Protein AF-A0A7W7SV72-F1 (afdb_monomer)

Organism: NCBI:txid1282883

Sequence (124 aa):
MNRPFSGEAARRTADKSARAALTDLMASVGTPGLSAAARRPGLQATLDQHAASIRDSLDGDRRPIGAVRLAGYAEGVREAAADNGWHLPVEPIEWADADWMLLRLLAVCDLAQRSGAVARVGRH

Secondary structure (DSSP, 8-state):
---SHHHHHHHHHHHHHHHHHHHHHIIIIIHHHHHHHHT-HHHHHHHHHHHHHHHHHH-SSS----HHHHHHHHHHHHHHHHHTT-----S---TTS--HHHHHHHHHHHHHHHTTSSPPPP--

Foldseek 3Di:
DDDPPVVVVVVVVLLVVLLVLLQVLCVQQQVLQVVVCVVPVVLVVLLVVLLVVLCVVVPDPPDQCGSNNLSVVLVVLVVVCVVVVHDDDPDPDPSVPDDPSSSNSNSSNVSCPVSVSYDDPDDD

Radius of gyration: 15.68 Å; Cα contacts (8 Å, |Δi|>4): 97; chains: 1; bounding box: 52×29×38 Å

InterPro domains:
  IPR045647 Protein of unknown function DUF6401 [PF19939] (41-117)

pLDDT: mean 88.81, std 12.79, range [37.75, 97.94]

Solvent-accessible surface area (backbone atoms only — not comparable to full-atom values): 7105 Å² total; per-residue (Å²): 139,89,73,71,64,63,60,55,52,50,50,53,51,47,40,52,51,18,28,49,53,45,43,54,46,25,66,73,41,18,54,62,45,52,58,52,26,76,76,30,69,68,52,36,52,53,34,51,52,41,36,50,55,50,49,62,76,64,61,78,80,85,63,81,82,44,36,48,59,50,34,52,49,50,47,54,51,50,51,58,33,44,78,70,73,48,73,84,81,88,63,91,78,60,73,91,72,56,50,71,67,60,44,47,50,33,17,47,32,52,51,30,37,75,65,61,44,28,81,70,80,76,88,126

Structure (mmCIF, N/CA/C/O backbone):
data_AF-A0A7W7SV72-F1
#
_entry.id   AF-A0A7W7SV72-F1
#
loop_
_atom_site.group_PDB
_atom_site.id
_atom_site.type_symbol
_atom_site.label_atom_id
_atom_site.label_alt_id
_atom_site.label_comp_id
_atom_site.label_asym_id
_atom_site.label_entity_id
_atom_site.label_seq_id
_atom_site.pdbx_PDB_ins_code
_atom_site.Cartn_x
_atom_site.Cartn_y
_atom_site.Cartn_z
_ato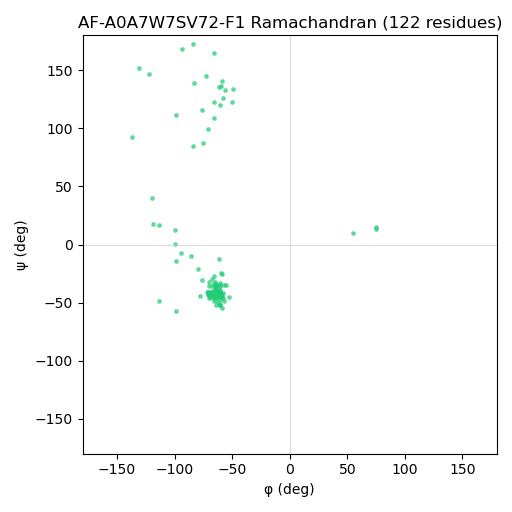m_site.occupancy
_atom_site.B_iso_or_equiv
_atom_site.auth_seq_id
_atom_site.auth_comp_id
_atom_site.auth_asym_id
_atom_site.auth_atom_id
_atom_site.pdbx_PDB_model_num
ATOM 1 N N . MET A 1 1 ? 31.698 14.686 20.606 1.00 42.09 1 MET A N 1
ATOM 2 C CA . MET A 1 1 ? 31.661 14.575 19.129 1.00 42.09 1 MET A CA 1
ATOM 3 C C . MET A 1 1 ? 30.260 14.114 18.742 1.00 42.09 1 MET A C 1
ATOM 5 O O . MET A 1 1 ? 29.894 12.981 19.025 1.00 42.09 1 MET A O 1
ATOM 9 N N . ASN A 1 2 ? 29.434 15.020 18.222 1.00 50.12 2 ASN A N 1
ATOM 10 C CA . ASN A 1 2 ? 27.973 14.889 18.213 1.00 50.12 2 ASN A CA 1
ATOM 11 C C . ASN A 1 2 ? 27.495 14.368 16.843 1.00 50.12 2 ASN A C 1
ATOM 13 O O . ASN A 1 2 ? 27.572 15.109 15.868 1.00 50.12 2 ASN A O 1
ATOM 17 N N . ARG A 1 3 ? 26.975 13.130 16.745 1.00 58.88 3 ARG A N 1
ATOM 18 C CA . ARG A 1 3 ? 26.278 12.628 15.531 1.00 58.88 3 ARG A CA 1
ATOM 19 C C . ARG A 1 3 ? 24.795 12.201 15.708 1.00 58.88 3 ARG A C 1
ATOM 21 O O . ARG A 1 3 ? 24.391 11.237 15.068 1.00 58.88 3 ARG A O 1
ATOM 28 N N . PRO A 1 4 ? 23.930 12.894 16.478 1.00 57.81 4 PRO A N 1
ATOM 29 C CA . PRO A 1 4 ? 22.494 12.577 16.482 1.00 57.81 4 PRO A CA 1
ATOM 30 C C . PRO A 1 4 ? 21.718 13.152 15.273 1.00 57.81 4 PRO A C 1
ATOM 32 O O . PRO A 1 4 ? 20.662 12.633 14.922 1.00 57.81 4 PRO A O 1
ATOM 35 N N . PHE A 1 5 ? 22.229 14.185 14.587 1.00 58.97 5 PHE A N 1
ATOM 36 C CA . PHE A 1 5 ? 21.467 14.909 13.552 1.00 58.97 5 PHE A CA 1
ATOM 37 C C . PHE A 1 5 ? 21.330 14.176 12.206 1.00 58.97 5 PHE A C 1
ATOM 39 O O . PHE A 1 5 ? 20.315 14.335 11.527 1.00 58.97 5 PHE A O 1
ATOM 46 N N . SER A 1 6 ? 22.310 13.352 11.814 1.00 69.12 6 SER A N 1
ATOM 47 C CA . SER A 1 6 ? 22.284 12.657 10.515 1.00 69.12 6 SER A CA 1
ATOM 48 C C . SER A 1 6 ? 21.210 11.567 10.448 1.00 69.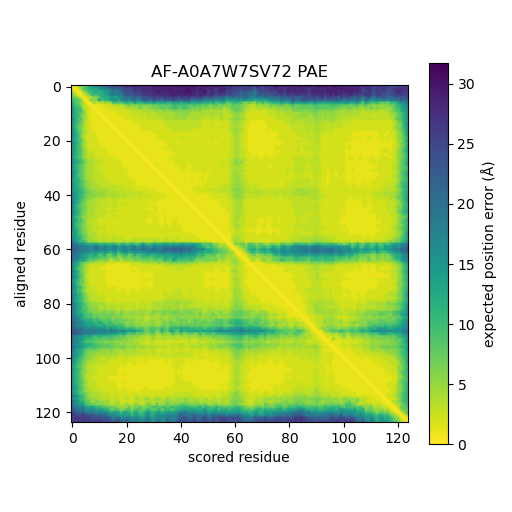12 6 SER A C 1
ATOM 50 O O . SER A 1 6 ? 20.579 11.400 9.408 1.00 69.12 6 SER A O 1
ATOM 52 N N . GLY A 1 7 ? 20.960 10.859 11.556 1.00 82.25 7 GLY A N 1
ATOM 53 C CA . GLY A 1 7 ? 19.941 9.806 11.608 1.00 82.25 7 GLY A CA 1
ATOM 54 C C . GLY A 1 7 ? 18.519 10.362 11.537 1.00 82.25 7 GLY A C 1
ATOM 55 O O . GLY A 1 7 ? 17.680 9.830 10.816 1.00 82.25 7 GLY A O 1
ATOM 56 N N . GLU A 1 8 ? 18.258 11.469 12.230 1.00 85.81 8 GLU A N 1
ATOM 57 C CA . GLU A 1 8 ? 16.938 12.103 12.228 1.00 85.81 8 GLU A CA 1
ATOM 58 C C . GLU A 1 8 ? 16.618 12.767 10.884 1.00 85.81 8 GLU A C 1
ATOM 60 O O . GLU A 1 8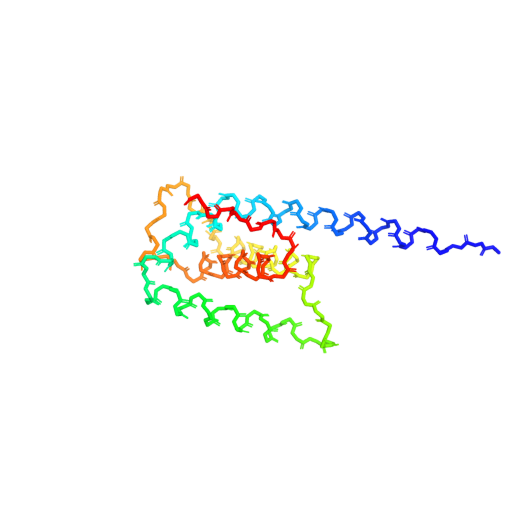 ? 15.512 12.637 10.364 1.00 85.81 8 GLU A O 1
ATOM 65 N N . ALA A 1 9 ? 17.600 13.432 10.266 1.00 87.88 9 ALA A N 1
ATOM 66 C CA . ALA A 1 9 ? 17.431 13.981 8.924 1.00 87.88 9 ALA A CA 1
ATOM 67 C C . ALA A 1 9 ? 17.129 12.888 7.888 1.00 87.88 9 ALA A C 1
ATOM 69 O O . ALA A 1 9 ? 16.200 13.047 7.099 1.00 87.88 9 ALA A O 1
ATOM 70 N N . ALA A 1 10 ? 17.847 11.761 7.931 1.00 89.62 10 ALA A N 1
ATOM 71 C CA . ALA A 1 10 ? 17.598 10.629 7.041 1.00 89.62 10 ALA A CA 1
ATOM 72 C C . ALA A 1 10 ? 16.195 10.031 7.237 1.00 89.62 10 ALA A C 1
ATOM 74 O O . ALA A 1 10 ? 15.494 9.786 6.257 1.00 89.62 10 ALA A O 1
ATOM 75 N N . ARG A 1 11 ? 15.745 9.863 8.490 1.00 90.56 11 ARG A N 1
ATOM 76 C CA . ARG A 1 11 ? 14.390 9.377 8.807 1.00 90.56 11 ARG A CA 1
ATOM 77 C C . ARG A 1 11 ? 13.300 10.301 8.273 1.00 90.56 11 ARG A C 1
ATOM 79 O O . ARG A 1 11 ? 12.346 9.817 7.672 1.00 90.56 11 ARG A O 1
ATOM 86 N N . ARG A 1 12 ? 13.450 11.619 8.441 1.00 91.94 12 ARG A N 1
ATOM 87 C CA . ARG A 1 12 ? 12.497 12.604 7.901 1.00 91.94 12 ARG A CA 1
ATOM 88 C C . ARG A 1 12 ? 12.449 12.589 6.377 1.00 91.94 12 ARG A C 1
ATOM 90 O O . ARG A 1 12 ? 11.367 12.681 5.807 1.00 91.94 12 ARG A O 1
ATOM 97 N N . THR A 1 13 ? 13.600 12.466 5.717 1.00 95.25 13 THR A N 1
ATOM 98 C CA . THR A 1 13 ? 13.650 12.334 4.255 1.00 95.25 13 THR A CA 1
ATOM 99 C C . THR A 1 13 ? 12.956 11.052 3.799 1.00 95.25 13 THR A C 1
ATOM 101 O O . THR A 1 13 ? 12.135 11.112 2.891 1.00 95.25 13 THR A O 1
ATOM 104 N N . ALA A 1 14 ? 13.214 9.921 4.462 1.00 94.44 14 ALA A N 1
ATOM 105 C CA . ALA A 1 14 ? 12.557 8.653 4.155 1.00 94.44 14 ALA A CA 1
ATOM 106 C C . ALA A 1 14 ? 11.032 8.726 4.343 1.00 94.44 14 ALA A C 1
ATOM 108 O O . ALA A 1 14 ? 10.298 8.275 3.468 1.00 94.44 14 ALA A O 1
ATOM 109 N N . ASP A 1 15 ? 10.545 9.339 5.429 1.00 95.44 15 ASP A N 1
ATOM 110 C CA . ASP A 1 15 ? 9.104 9.542 5.640 1.00 95.44 15 ASP A CA 1
ATOM 111 C C . ASP A 1 15 ? 8.487 10.413 4.539 1.00 95.44 15 ASP A C 1
ATOM 113 O O . ASP A 1 15 ? 7.455 10.054 3.972 1.00 95.44 15 ASP A O 1
ATOM 117 N N . LYS A 1 16 ? 9.150 11.516 4.165 1.00 95.94 16 LYS A N 1
ATOM 118 C CA . LYS A 1 16 ? 8.685 12.394 3.083 1.00 95.94 16 LYS A CA 1
ATOM 119 C C . LYS A 1 16 ? 8.599 11.652 1.747 1.00 95.94 16 LYS A C 1
ATOM 121 O O . LYS A 1 16 ? 7.577 11.755 1.072 1.00 95.94 16 LYS A O 1
ATOM 126 N N . SER A 1 17 ? 9.636 10.900 1.378 1.00 96.88 17 SER A N 1
ATOM 127 C CA . SER A 1 17 ? 9.644 10.109 0.143 1.00 96.88 17 SER A CA 1
ATOM 128 C C . SER A 1 17 ? 8.578 9.015 0.162 1.00 96.88 17 SER A C 1
ATOM 130 O O . SER A 1 17 ? 7.876 8.830 -0.827 1.00 96.88 17 SER A O 1
ATOM 132 N N . ALA A 1 18 ? 8.391 8.341 1.298 1.00 97.44 18 ALA A N 1
ATOM 133 C CA . ALA A 1 18 ? 7.353 7.329 1.454 1.00 97.44 18 ALA A CA 1
ATOM 134 C C . ALA A 1 18 ? 5.944 7.917 1.290 1.00 97.44 18 ALA A C 1
ATOM 136 O O . ALA A 1 18 ? 5.109 7.345 0.594 1.00 97.44 18 ALA A O 1
ATOM 137 N N . ARG A 1 19 ? 5.674 9.086 1.884 1.00 97.19 19 ARG A N 1
ATOM 138 C CA . ARG A 1 19 ? 4.394 9.791 1.714 1.00 97.19 19 ARG A CA 1
ATOM 139 C C . ARG A 1 19 ? 4.160 10.234 0.272 1.00 97.19 19 ARG A C 1
ATOM 141 O O . ARG A 1 19 ? 3.028 10.140 -0.195 1.00 97.19 19 ARG A O 1
ATOM 148 N N . ALA A 1 20 ? 5.201 10.693 -0.423 1.00 97.12 20 ALA A N 1
ATOM 149 C CA . ALA A 1 20 ? 5.113 11.037 -1.840 1.00 97.12 20 ALA A CA 1
ATOM 150 C C . ALA A 1 20 ? 4.736 9.803 -2.677 1.00 97.12 20 ALA A C 1
ATOM 152 O O . ALA A 1 20 ? 3.718 9.829 -3.359 1.00 97.12 20 ALA A O 1
ATOM 153 N N . ALA A 1 21 ? 5.447 8.684 -2.504 1.00 97.50 21 ALA A N 1
ATOM 154 C CA . ALA A 1 21 ? 5.146 7.435 -3.206 1.00 97.50 21 ALA A CA 1
ATOM 155 C C . ALA A 1 21 ? 3.717 6.924 -2.938 1.00 97.50 21 ALA A C 1
ATOM 157 O O . ALA A 1 21 ? 3.005 6.524 -3.857 1.00 97.50 21 ALA A O 1
ATOM 158 N N . LEU A 1 22 ? 3.253 6.981 -1.684 1.00 97.81 22 LEU A N 1
ATOM 159 C CA . LEU A 1 22 ? 1.877 6.610 -1.338 1.00 97.81 22 LEU A CA 1
ATOM 160 C C . LEU A 1 22 ? 0.838 7.579 -1.919 1.00 97.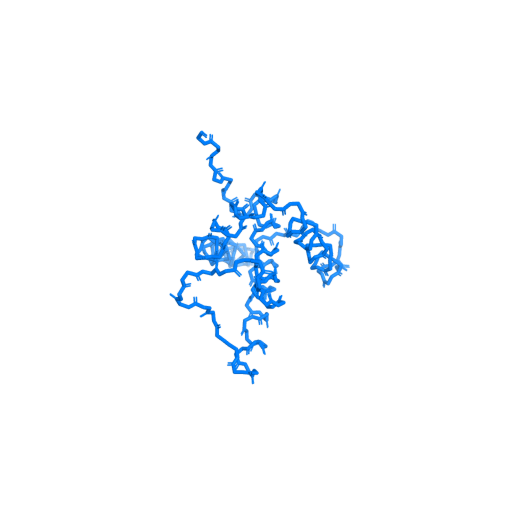81 22 LEU A C 1
ATOM 162 O O . LEU A 1 22 ? -0.283 7.161 -2.198 1.00 97.81 22 LEU A O 1
ATOM 166 N N . THR A 1 23 ? 1.189 8.854 -2.099 1.00 97.31 23 THR A N 1
ATOM 167 C CA . THR A 1 23 ? 0.320 9.848 -2.747 1.00 97.31 23 THR A CA 1
ATOM 168 C C . THR A 1 23 ? 0.172 9.545 -4.237 1.00 97.31 23 THR A C 1
ATOM 170 O O . THR A 1 23 ? -0.950 9.541 -4.737 1.00 97.31 23 THR A O 1
ATOM 173 N N . ASP A 1 24 ? 1.259 9.196 -4.925 1.00 95.88 24 ASP A N 1
ATOM 174 C CA . ASP A 1 24 ? 1.218 8.814 -6.342 1.00 95.88 24 ASP A CA 1
ATOM 175 C C . ASP A 1 24 ? 0.424 7.512 -6.546 1.00 95.88 24 ASP A C 1
ATOM 177 O O . ASP A 1 24 ? -0.414 7.402 -7.450 1.00 95.88 24 ASP A O 1
ATOM 181 N N . LEU A 1 25 ? 0.602 6.539 -5.644 1.00 95.88 25 LEU A N 1
ATOM 182 C CA . LEU A 1 25 ? -0.197 5.311 -5.633 1.00 95.88 25 LEU A CA 1
ATOM 183 C C . LEU A 1 25 ? -1.678 5.601 -5.334 1.00 95.88 25 LEU A C 1
ATOM 185 O O . LEU A 1 25 ? -2.571 5.023 -5.951 1.00 95.88 25 LEU A O 1
ATOM 189 N N . MET A 1 26 ? -1.967 6.531 -4.419 1.00 96.88 26 MET A N 1
ATOM 190 C CA . MET A 1 26 ? -3.334 6.978 -4.139 1.00 96.88 26 MET A CA 1
ATOM 191 C C . MET A 1 26 ? -3.970 7.661 -5.354 1.00 96.88 26 MET A C 1
ATOM 193 O O . MET A 1 26 ? -5.161 7.484 -5.586 1.00 96.88 26 MET A O 1
ATOM 197 N N . ALA A 1 27 ? -3.220 8.430 -6.140 1.00 94.06 27 ALA A N 1
ATOM 198 C CA . ALA A 1 27 ? -3.757 9.081 -7.332 1.00 94.06 27 ALA A CA 1
ATOM 199 C C . ALA A 1 27 ? -4.096 8.064 -8.435 1.00 94.06 27 ALA A C 1
ATOM 201 O O . ALA A 1 27 ? -5.177 8.127 -9.017 1.00 94.06 27 ALA A O 1
ATOM 202 N N . SER A 1 28 ? -3.198 7.109 -8.680 1.00 92.69 28 SER A N 1
ATOM 203 C CA . SER A 1 28 ? -3.334 6.114 -9.754 1.00 92.69 28 SER A CA 1
ATOM 204 C C . SER A 1 28 ? -4.300 4.971 -9.420 1.00 92.69 28 SER A C 1
ATOM 206 O O . SER A 1 28 ? -5.130 4.603 -10.246 1.00 92.69 28 SER A O 1
ATOM 208 N N . VAL 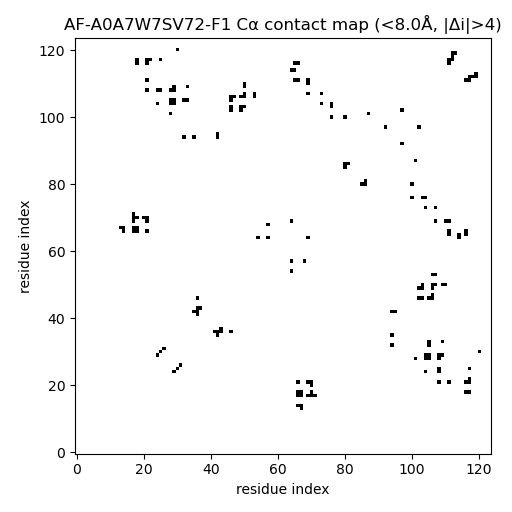A 1 29 ? -4.222 4.420 -8.207 1.00 94.62 29 VAL A N 1
ATOM 209 C CA . VAL A 1 29 ? -4.954 3.209 -7.792 1.00 94.62 29 VAL A CA 1
ATOM 210 C C . VAL A 1 29 ? -5.987 3.532 -6.717 1.00 94.62 29 VAL A C 1
ATOM 212 O O . VAL A 1 29 ? -7.148 3.132 -6.816 1.00 94.62 29 VAL A O 1
ATOM 215 N N . GLY A 1 30 ? -5.576 4.268 -5.682 1.00 95.50 30 GLY A N 1
ATOM 216 C CA . GLY A 1 30 ? -6.383 4.459 -4.477 1.00 95.50 30 GLY A CA 1
ATOM 217 C C . GLY A 1 30 ? -7.695 5.205 -4.723 1.00 95.50 30 GLY A C 1
ATOM 218 O O . GLY A 1 30 ? -8.762 4.717 -4.375 1.00 95.50 30 GLY A O 1
ATOM 219 N N . THR A 1 31 ? -7.645 6.369 -5.359 1.00 95.12 31 THR A N 1
ATOM 220 C CA . THR A 1 31 ? -8.812 7.222 -5.622 1.00 95.12 31 THR A CA 1
ATOM 221 C C . THR A 1 31 ? -9.889 6.505 -6.449 1.00 95.12 31 THR A C 1
ATOM 223 O O . THR A 1 31 ? -11.029 6.419 -5.974 1.00 95.12 31 THR A O 1
ATOM 226 N N . PRO A 1 32 ? -9.582 5.944 -7.639 1.00 93.94 32 PRO A N 1
ATOM 227 C CA . PRO A 1 32 ? -10.580 5.205 -8.412 1.00 93.94 32 PRO A CA 1
ATOM 228 C C . PRO A 1 32 ? -11.063 3.934 -7.694 1.00 93.94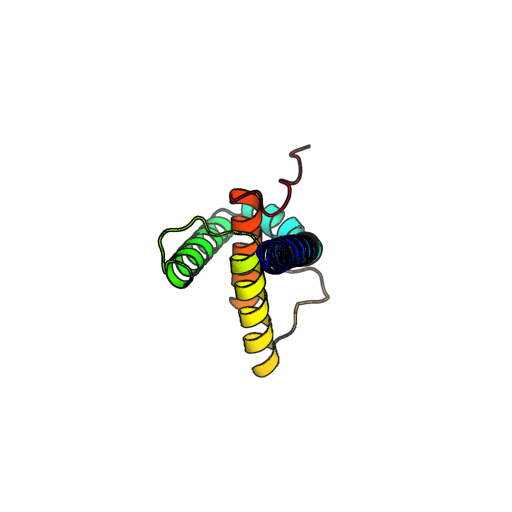 32 PRO A C 1
ATOM 230 O O . PRO A 1 32 ? -12.267 3.663 -7.684 1.00 93.94 32 PRO A O 1
ATOM 233 N N . GLY A 1 33 ? -10.164 3.190 -7.042 1.00 95.44 33 GLY A N 1
ATOM 234 C CA . GLY A 1 33 ? -10.501 1.922 -6.392 1.00 95.44 33 GLY A CA 1
ATOM 235 C C . GLY A 1 33 ? -11.342 2.070 -5.131 1.00 95.44 33 GLY A C 1
ATOM 236 O O . GLY A 1 33 ? -12.333 1.362 -4.971 1.00 95.44 33 GLY A O 1
ATOM 237 N N . LEU A 1 34 ? -11.025 3.035 -4.265 1.00 96.19 34 LEU A N 1
ATOM 238 C CA . LEU A 1 34 ? -11.806 3.303 -3.053 1.00 96.19 34 LEU A CA 1
ATOM 239 C C . LEU A 1 34 ? -13.195 3.849 -3.404 1.00 96.19 34 LEU A C 1
ATOM 241 O O . LEU A 1 34 ? -14.181 3.488 -2.764 1.00 96.19 34 LEU A O 1
ATOM 245 N N . SER A 1 35 ? -13.294 4.661 -4.462 1.00 95.38 35 SER A N 1
ATOM 246 C CA . SER A 1 35 ? -14.581 5.096 -5.014 1.00 95.38 35 SER A CA 1
ATOM 247 C C . SER A 1 35 ? -15.417 3.902 -5.495 1.00 95.38 35 SER A C 1
ATOM 249 O O . SER A 1 35 ? -16.610 3.820 -5.198 1.00 95.38 35 SER A O 1
ATOM 251 N N . ALA A 1 36 ? -14.808 2.947 -6.206 1.00 95.38 36 ALA A N 1
ATOM 252 C CA . ALA A 1 36 ? -15.488 1.730 -6.647 1.00 95.38 36 ALA A CA 1
ATOM 253 C C . ALA A 1 36 ? -15.910 0.826 -5.474 1.00 95.38 36 ALA A C 1
ATOM 255 O O . ALA A 1 36 ? -17.048 0.352 -5.458 1.00 95.38 36 ALA A O 1
ATOM 256 N N . ALA A 1 37 ? -15.037 0.632 -4.480 1.00 95.94 37 ALA A N 1
ATOM 257 C CA . ALA A 1 37 ? -15.307 -0.169 -3.285 1.00 95.94 37 ALA A CA 1
ATOM 258 C C . ALA A 1 37 ? -16.470 0.401 -2.461 1.00 95.94 37 ALA A C 1
ATOM 260 O O . ALA A 1 37 ? -17.360 -0.344 -2.054 1.00 95.94 37 ALA A O 1
ATOM 261 N N . ALA A 1 38 ? -16.552 1.730 -2.327 1.00 94.94 38 ALA A N 1
ATOM 262 C CA . ALA A 1 38 ? -17.660 2.399 -1.645 1.00 94.94 38 ALA A CA 1
ATOM 263 C C . ALA A 1 38 ? -19.040 2.103 -2.268 1.00 94.94 38 ALA A C 1
ATOM 265 O O . ALA A 1 38 ? -20.052 2.168 -1.575 1.00 94.94 38 ALA A O 1
ATOM 266 N N . ARG A 1 39 ? -19.099 1.758 -3.564 1.00 96.12 39 ARG A N 1
ATOM 267 C CA . ARG A 1 39 ? -20.342 1.388 -4.268 1.00 96.12 39 ARG A CA 1
ATOM 268 C C . ARG A 1 39 ? -20.606 -0.120 -4.300 1.00 96.12 39 ARG A C 1
ATOM 270 O O . ARG A 1 39 ? -21.655 -0.536 -4.786 1.00 96.12 39 ARG A O 1
ATOM 277 N N . ARG A 1 40 ? -19.660 -0.950 -3.852 1.00 95.94 40 ARG A N 1
ATOM 278 C CA . ARG A 1 40 ? -19.680 -2.410 -4.026 1.00 95.94 40 ARG A CA 1
ATOM 279 C C . ARG A 1 40 ? -19.264 -3.098 -2.719 1.00 95.94 40 ARG A C 1
ATOM 281 O O . ARG A 1 40 ? -18.076 -3.351 -2.526 1.00 95.94 40 ARG A O 1
ATOM 288 N N . PRO A 1 41 ? -20.218 -3.469 -1.843 1.00 95.25 41 PRO A N 1
ATOM 289 C CA . PRO A 1 41 ? -19.908 -4.074 -0.544 1.00 95.25 41 PRO A CA 1
ATOM 290 C C . PRO A 1 41 ? -19.025 -5.327 -0.625 1.00 95.25 41 PRO A C 1
ATOM 292 O O . PRO A 1 41 ? -18.168 -5.520 0.231 1.00 95.25 41 PRO A O 1
ATOM 295 N N . GLY A 1 42 ? -19.183 -6.148 -1.671 1.00 95.75 42 GLY A N 1
ATOM 296 C CA . GLY A 1 42 ? -18.320 -7.314 -1.898 1.00 95.75 42 GLY A CA 1
ATOM 297 C C . GLY A 1 42 ? -16.854 -6.935 -2.132 1.00 95.75 42 GLY A C 1
ATOM 298 O O . GLY A 1 42 ? -15.967 -7.511 -1.513 1.00 95.75 42 GLY A O 1
ATOM 299 N N . LEU A 1 43 ? -16.600 -5.905 -2.946 1.00 95.88 43 LEU A N 1
ATOM 300 C CA . LEU A 1 43 ? -15.251 -5.384 -3.180 1.00 95.88 43 LEU A CA 1
ATOM 301 C C . LEU A 1 43 ? -14.662 -4.767 -1.905 1.00 95.88 43 LEU A C 1
ATOM 303 O O . LEU A 1 43 ? -13.493 -4.991 -1.601 1.00 95.88 43 LEU A O 1
ATOM 307 N N . GLN A 1 44 ? -15.472 -4.035 -1.135 1.00 96.06 44 GLN A N 1
ATOM 308 C CA . GLN A 1 44 ? -15.055 -3.489 0.158 1.00 96.06 44 GLN A CA 1
ATOM 309 C C . GLN A 1 44 ? -14.660 -4.600 1.143 1.00 96.06 44 GLN A C 1
ATOM 311 O O . GLN A 1 44 ? -13.630 -4.491 1.802 1.00 96.06 44 GLN A O 1
ATOM 316 N N . ALA A 1 45 ? -15.429 -5.689 1.212 1.00 96.69 45 ALA A N 1
ATOM 317 C CA . ALA A 1 45 ? -15.108 -6.823 2.075 1.00 96.69 45 ALA A CA 1
ATOM 318 C C . ALA A 1 45 ? -13.783 -7.493 1.675 1.00 96.69 45 ALA A C 1
ATOM 320 O O . ALA A 1 45 ? -12.947 -7.764 2.538 1.00 96.69 45 ALA A O 1
ATOM 321 N N . THR A 1 46 ? -13.555 -7.707 0.375 1.00 97.06 46 THR A N 1
ATOM 322 C CA . THR A 1 46 ? -12.272 -8.212 -0.134 1.00 97.06 46 THR A CA 1
ATOM 323 C C . THR A 1 46 ? -11.131 -7.260 0.226 1.00 97.06 46 THR A C 1
ATOM 325 O O . THR A 1 46 ? -10.100 -7.689 0.743 1.00 97.06 46 THR A O 1
ATOM 328 N N . LEU A 1 47 ? -11.327 -5.954 0.046 1.00 96.88 47 LEU A N 1
ATOM 329 C CA . LEU A 1 47 ? -10.343 -4.938 0.410 1.00 96.88 47 LEU A CA 1
ATOM 330 C C . LEU A 1 47 ? -9.984 -4.982 1.904 1.00 96.88 47 LEU A C 1
ATOM 332 O O . LEU A 1 47 ? -8.803 -4.946 2.254 1.00 96.88 47 LEU A O 1
ATOM 336 N N . ASP A 1 48 ? -10.977 -5.112 2.784 1.00 96.56 48 ASP A N 1
ATOM 337 C CA . ASP A 1 48 ? -10.758 -5.219 4.228 1.00 96.56 48 ASP A CA 1
ATOM 338 C C . ASP A 1 48 ? -9.988 -6.503 4.605 1.00 96.56 48 ASP A C 1
ATOM 340 O O . ASP A 1 48 ? -9.130 -6.457 5.493 1.00 96.56 48 ASP A O 1
ATOM 344 N N . GLN A 1 49 ? -10.201 -7.621 3.896 1.00 97.31 49 GLN A N 1
ATOM 345 C CA . GLN A 1 49 ? -9.410 -8.851 4.071 1.00 97.31 49 GLN A CA 1
ATOM 346 C C . GLN A 1 49 ? -7.945 -8.658 3.663 1.00 97.31 49 GLN A C 1
ATOM 348 O O . GLN A 1 49 ? -7.036 -9.036 4.407 1.00 97.31 49 GLN A O 1
ATOM 353 N N . HIS A 1 50 ? -7.691 -8.026 2.513 1.00 97.69 50 HIS A N 1
ATOM 354 C CA . HIS A 1 50 ? -6.328 -7.681 2.108 1.00 97.69 50 HIS A CA 1
ATOM 355 C C . HIS A 1 50 ? -5.674 -6.746 3.128 1.00 97.69 50 HIS A C 1
ATOM 357 O O . HIS A 1 50 ? -4.532 -6.978 3.523 1.00 97.69 50 HIS A O 1
ATOM 363 N N . ALA A 1 51 ? -6.399 -5.735 3.611 1.00 96.19 51 ALA A N 1
ATOM 364 C CA . ALA A 1 51 ? -5.897 -4.818 4.623 1.00 96.19 51 ALA A CA 1
ATOM 365 C C . ALA A 1 51 ? -5.542 -5.545 5.931 1.00 96.19 51 ALA A C 1
ATOM 367 O O . ALA A 1 51 ? -4.512 -5.240 6.527 1.00 96.19 51 ALA A O 1
ATOM 368 N N . ALA A 1 52 ? -6.348 -6.515 6.375 1.00 95.12 52 ALA A N 1
ATOM 369 C CA . ALA A 1 52 ? -6.023 -7.361 7.525 1.00 95.12 52 ALA A CA 1
ATOM 370 C C . ALA A 1 52 ? -4.731 -8.160 7.287 1.00 95.12 52 ALA A C 1
ATOM 372 O O . ALA A 1 52 ? -3.779 -8.019 8.046 1.00 95.12 52 ALA A O 1
ATOM 373 N N . SER A 1 53 ? -4.637 -8.870 6.162 1.00 95.50 53 SER A N 1
ATOM 374 C CA . SER A 1 53 ? -3.450 -9.657 5.810 1.00 95.50 53 SER A CA 1
ATOM 375 C C . SER A 1 53 ? -2.168 -8.814 5.685 1.00 95.50 53 SER A C 1
ATOM 377 O O . SER A 1 53 ? -1.082 -9.283 6.031 1.00 95.50 53 SER A O 1
ATOM 379 N N . ILE A 1 54 ? -2.255 -7.570 5.199 1.00 95.81 54 ILE A N 1
ATOM 380 C CA . ILE A 1 54 ? -1.108 -6.647 5.157 1.00 95.81 54 ILE A CA 1
ATOM 381 C C . ILE A 1 54 ? -0.699 -6.236 6.571 1.00 95.81 54 ILE A C 1
ATOM 383 O O . ILE A 1 54 ? 0.495 -6.217 6.865 1.00 95.81 54 ILE A O 1
ATOM 387 N N . ARG A 1 55 ? -1.662 -5.919 7.449 1.00 92.75 55 ARG A N 1
ATOM 388 C CA . ARG A 1 55 ? -1.361 -5.604 8.853 1.00 92.75 55 ARG A CA 1
ATOM 389 C C . ARG A 1 55 ? -0.646 -6.771 9.520 1.00 92.75 55 ARG A C 1
ATOM 391 O O . ARG A 1 55 ? 0.396 -6.527 10.109 1.00 92.75 55 ARG A O 1
ATOM 398 N N . ASP A 1 56 ? -1.129 -7.997 9.333 1.00 92.31 56 ASP A N 1
ATOM 399 C CA . ASP A 1 56 ? -0.508 -9.205 9.888 1.00 92.31 56 ASP A CA 1
ATOM 400 C C . ASP A 1 56 ? 0.920 -9.399 9.358 1.00 92.31 56 ASP A C 1
ATOM 402 O O . ASP A 1 56 ? 1.842 -9.671 10.120 1.00 92.31 56 ASP A O 1
ATOM 406 N N . SER A 1 57 ? 1.138 -9.168 8.057 1.00 92.31 57 SER A N 1
ATOM 407 C CA . SER A 1 57 ? 2.473 -9.252 7.436 1.00 92.31 57 SER A CA 1
ATOM 408 C C . SER A 1 57 ? 3.442 -8.182 7.956 1.00 92.31 57 SER A C 1
ATOM 410 O O . SER A 1 57 ? 4.658 -8.356 7.912 1.00 92.31 57 SER A O 1
ATOM 412 N N . LEU A 1 58 ? 2.910 -7.047 8.410 1.00 90.69 58 LEU A N 1
ATOM 413 C CA . LEU A 1 58 ? 3.668 -5.923 8.950 1.00 90.69 58 LEU A CA 1
ATOM 414 C C . LEU A 1 58 ? 3.673 -5.904 10.486 1.00 90.69 58 LEU A C 1
ATOM 416 O O . LEU A 1 58 ? 4.290 -5.010 11.071 1.00 90.69 58 LEU A O 1
ATOM 420 N N . ASP A 1 59 ? 3.037 -6.840 11.182 1.00 82.50 59 ASP A N 1
ATOM 421 C CA . ASP A 1 59 ? 3.032 -6.836 12.643 1.00 82.50 59 ASP A CA 1
ATOM 422 C C . ASP A 1 59 ? 4.301 -7.514 13.180 1.00 82.50 59 ASP A C 1
ATOM 424 O O . ASP A 1 59 ? 4.352 -8.712 13.425 1.00 82.50 59 ASP A O 1
ATOM 428 N N . GLY A 1 60 ? 5.376 -6.725 13.284 1.00 67.44 60 GLY A N 1
ATOM 429 C CA . GLY A 1 60 ? 6.650 -7.145 13.882 1.00 67.44 60 GLY A CA 1
ATOM 430 C C . GLY A 1 60 ? 6.784 -6.678 15.333 1.00 67.44 60 GLY A C 1
ATOM 431 O O . GLY A 1 60 ? 6.914 -7.486 16.244 1.00 67.44 60 GLY A O 1
ATOM 432 N N . ASP A 1 61 ? 6.686 -5.360 15.555 1.00 64.94 61 ASP A N 1
ATOM 433 C CA . ASP A 1 61 ? 7.003 -4.723 16.847 1.00 64.94 61 ASP A CA 1
ATOM 434 C C . ASP A 1 61 ? 5.809 -3.998 17.505 1.00 64.94 61 ASP A C 1
ATOM 436 O O . ASP A 1 61 ? 6.014 -3.112 18.339 1.00 64.94 61 ASP A O 1
ATOM 440 N N . ARG A 1 62 ? 4.555 -4.273 17.101 1.00 67.31 62 ARG A N 1
ATOM 441 C CA . ARG A 1 62 ? 3.331 -3.568 17.568 1.00 67.31 62 ARG A CA 1
ATOM 442 C C . ARG A 1 62 ? 3.334 -2.040 17.392 1.00 67.31 62 ARG A C 1
ATOM 444 O O . ARG A 1 62 ? 2.471 -1.337 17.921 1.00 67.31 62 ARG A O 1
ATOM 451 N N . ARG A 1 63 ? 4.308 -1.488 16.665 1.00 72.38 63 ARG A N 1
ATOM 452 C CA . ARG A 1 63 ? 4.354 -0.060 16.333 1.00 72.38 63 ARG A CA 1
ATOM 453 C C . ARG A 1 63 ? 3.283 0.262 15.291 1.00 72.38 63 ARG A C 1
ATOM 455 O O . ARG A 1 63 ? 3.097 -0.541 14.374 1.00 72.38 63 ARG A O 1
ATOM 462 N N . PRO A 1 64 ? 2.660 1.456 15.356 1.00 78.38 64 PRO A N 1
ATOM 463 C CA . PRO A 1 64 ? 1.764 1.917 14.306 1.00 78.38 64 PRO A CA 1
ATOM 464 C C . PRO A 1 64 ? 2.413 1.767 12.928 1.00 78.38 64 PRO A C 1
ATOM 466 O O . PRO A 1 64 ? 3.582 2.120 12.735 1.00 78.38 64 PRO A O 1
ATOM 469 N N . ILE A 1 65 ? 1.662 1.226 11.971 1.00 86.44 65 ILE A N 1
ATOM 470 C CA . ILE A 1 65 ? 2.144 1.056 10.603 1.00 86.44 65 ILE A CA 1
ATOM 471 C C . ILE A 1 65 ? 2.220 2.447 9.957 1.00 86.44 65 ILE A C 1
ATOM 473 O O . ILE A 1 65 ? 1.210 3.017 9.556 1.00 86.44 65 ILE A O 1
ATOM 477 N N . GLY A 1 66 ? 3.427 3.016 9.926 1.00 90.75 66 GLY A N 1
ATOM 478 C CA . GLY A 1 66 ? 3.701 4.331 9.344 1.00 90.75 66 GLY A CA 1
ATOM 479 C C . GLY A 1 66 ? 3.937 4.300 7.830 1.00 90.75 66 GLY A C 1
ATOM 480 O O . GLY A 1 66 ? 4.083 3.233 7.229 1.00 90.75 66 GLY A O 1
ATOM 481 N N . ALA A 1 67 ? 4.046 5.492 7.232 1.00 95.19 67 ALA A N 1
ATOM 482 C CA . ALA A 1 67 ? 4.198 5.688 5.787 1.00 95.19 67 ALA A CA 1
ATOM 483 C C . ALA A 1 67 ? 5.361 4.880 5.191 1.00 95.19 67 ALA A C 1
ATOM 485 O O . ALA A 1 67 ? 5.180 4.199 4.189 1.00 95.19 67 ALA A O 1
ATOM 486 N N . VAL A 1 68 ? 6.529 4.884 5.845 1.00 95.31 68 VAL A N 1
ATOM 487 C CA . VAL A 1 68 ? 7.720 4.145 5.382 1.00 95.31 68 VAL A CA 1
ATOM 488 C C . VAL A 1 68 ? 7.450 2.646 5.231 1.00 95.31 68 VAL A C 1
ATOM 490 O O . VAL A 1 68 ? 7.865 2.044 4.247 1.00 95.31 68 VAL A O 1
ATOM 493 N N . ARG A 1 69 ? 6.721 2.039 6.176 1.00 94.69 69 ARG A N 1
ATOM 494 C CA . ARG A 1 69 ? 6.433 0.596 6.146 1.00 94.69 69 ARG A CA 1
ATOM 495 C C . ARG A 1 69 ? 5.433 0.247 5.049 1.00 94.69 69 ARG A C 1
ATOM 497 O O . ARG A 1 69 ? 5.619 -0.748 4.364 1.00 94.69 69 ARG A O 1
ATOM 504 N N . LEU A 1 70 ? 4.405 1.07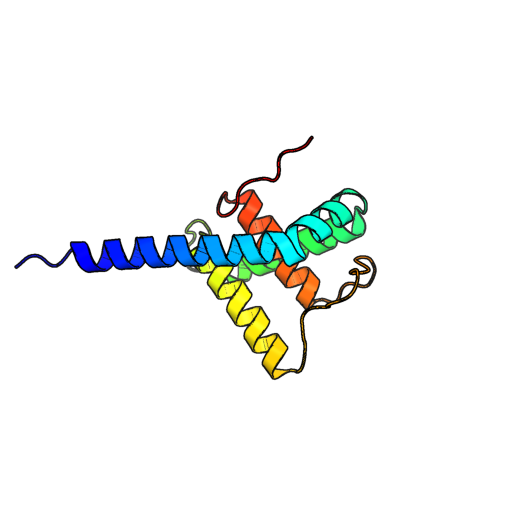7 4.864 1.00 96.69 70 LEU A N 1
ATOM 505 C CA . LEU A 1 70 ? 3.418 0.899 3.796 1.00 96.69 70 LEU A CA 1
ATOM 506 C C . LEU A 1 70 ? 4.032 1.105 2.408 1.00 96.69 70 LEU A C 1
ATOM 508 O O . LEU A 1 70 ? 3.759 0.316 1.512 1.00 96.69 70 LEU A O 1
ATOM 512 N N . ALA A 1 71 ? 4.880 2.123 2.240 1.00 97.44 71 ALA A N 1
ATOM 513 C CA . ALA A 1 71 ? 5.573 2.374 0.979 1.00 97.44 71 ALA A CA 1
ATOM 514 C C . ALA A 1 71 ? 6.539 1.233 0.635 1.00 97.44 71 ALA A C 1
ATOM 516 O O . ALA A 1 71 ? 6.512 0.738 -0.485 1.00 97.44 71 ALA A O 1
ATOM 517 N N . GLY A 1 72 ? 7.328 0.759 1.607 1.00 96.56 72 GLY A N 1
ATOM 518 C CA . GLY A 1 72 ? 8.204 -0.399 1.408 1.00 96.56 72 GLY A CA 1
ATOM 519 C C . GLY A 1 72 ? 7.429 -1.681 1.092 1.00 96.56 72 GLY A C 1
ATOM 520 O O . GLY A 1 72 ? 7.846 -2.453 0.237 1.00 96.56 72 GLY A O 1
ATOM 521 N N . TYR A 1 73 ? 6.269 -1.884 1.727 1.00 96.94 73 TYR A N 1
ATOM 522 C CA . TYR A 1 73 ? 5.389 -3.006 1.405 1.00 96.94 73 TYR A CA 1
ATOM 523 C C . TYR A 1 73 ? 4.858 -2.922 -0.032 1.00 96.94 73 TYR A C 1
ATOM 525 O O . TYR A 1 73 ? 4.933 -3.903 -0.764 1.00 96.94 73 TYR A O 1
ATOM 533 N N . ALA A 1 74 ? 4.344 -1.758 -0.446 1.00 97.00 74 ALA A N 1
ATOM 534 C CA . ALA A 1 74 ? 3.862 -1.550 -1.811 1.00 97.00 74 ALA A CA 1
ATOM 535 C C . ALA A 1 74 ? 4.967 -1.754 -2.849 1.00 97.00 74 ALA A C 1
ATOM 537 O O . ALA A 1 74 ? 4.707 -2.358 -3.885 1.00 97.00 74 ALA A O 1
ATOM 538 N N . GLU A 1 75 ? 6.182 -1.284 -2.569 1.00 96.25 75 GLU A N 1
ATOM 539 C CA . GLU A 1 75 ? 7.303 -1.472 -3.484 1.00 96.25 75 GLU A CA 1
ATOM 540 C C . GLU A 1 75 ? 7.674 -2.948 -3.616 1.00 96.25 75 GLU A C 1
ATOM 542 O O . GLU A 1 75 ? 7.684 -3.454 -4.729 1.00 96.25 75 GLU A O 1
ATOM 547 N N . GLY A 1 76 ? 7.828 -3.681 -2.508 1.00 95.69 76 GLY A N 1
ATOM 548 C CA . GLY A 1 76 ? 8.115 -5.119 -2.570 1.00 95.69 76 GLY A CA 1
ATOM 549 C C . GLY A 1 76 ? 7.014 -5.926 -3.271 1.00 95.69 76 GLY A C 1
ATOM 550 O O . GLY A 1 76 ? 7.293 -6.894 -3.973 1.00 95.69 76 GLY A O 1
ATOM 551 N N . VAL A 1 77 ? 5.752 -5.506 -3.135 1.00 94.81 77 VAL A N 1
ATOM 552 C CA . VAL A 1 77 ? 4.623 -6.072 -3.887 1.00 94.81 77 VAL A CA 1
ATOM 553 C C . VAL A 1 77 ? 4.778 -5.813 -5.391 1.00 94.81 77 VAL A C 1
ATOM 555 O O . VAL A 1 77 ? 4.601 -6.738 -6.179 1.00 94.81 77 VAL A O 1
ATOM 558 N N . ARG A 1 78 ? 5.139 -4.590 -5.799 1.00 93.94 78 ARG A N 1
ATOM 559 C CA . ARG A 1 78 ? 5.353 -4.223 -7.210 1.00 93.94 78 ARG A CA 1
ATOM 560 C C . ARG A 1 78 ? 6.570 -4.913 -7.816 1.00 93.94 78 ARG A C 1
ATOM 562 O O . ARG A 1 78 ? 6.473 -5.369 -8.948 1.00 93.94 78 ARG A O 1
ATOM 569 N N . GLU A 1 79 ? 7.673 -5.005 -7.080 1.00 94.38 79 GLU A N 1
ATOM 570 C CA . GLU A 1 79 ? 8.886 -5.718 -7.494 1.00 94.38 79 GLU A CA 1
ATOM 571 C C . GLU A 1 79 ? 8.573 -7.199 -7.734 1.00 94.38 79 GLU A C 1
ATOM 573 O O . GLU A 1 79 ? 8.777 -7.699 -8.837 1.00 94.38 79 GLU A O 1
ATOM 578 N N . ALA A 1 80 ? 7.944 -7.870 -6.762 1.00 91.62 80 ALA A N 1
ATOM 579 C CA . ALA A 1 80 ? 7.541 -9.266 -6.915 1.00 91.62 80 ALA A CA 1
ATOM 580 C C . ALA A 1 80 ? 6.554 -9.470 -8.078 1.00 91.62 80 ALA A C 1
ATOM 582 O O . ALA A 1 80 ? 6.597 -10.492 -8.759 1.00 91.62 80 ALA A O 1
ATOM 583 N N . ALA A 1 81 ? 5.659 -8.511 -8.325 1.00 90.62 81 ALA A N 1
ATOM 584 C CA . ALA A 1 81 ? 4.745 -8.555 -9.462 1.00 90.62 81 ALA A CA 1
ATOM 585 C C . ALA A 1 81 ? 5.491 -8.427 -10.800 1.00 90.62 81 ALA A C 1
ATOM 587 O O . ALA A 1 81 ? 5.250 -9.213 -11.716 1.00 90.62 81 ALA A O 1
ATOM 588 N N . ALA A 1 82 ? 6.417 -7.471 -10.892 1.00 91.56 82 ALA A N 1
ATOM 589 C CA . ALA A 1 82 ? 7.218 -7.216 -12.083 1.00 91.56 82 ALA A CA 1
ATOM 590 C C . ALA A 1 82 ? 8.118 -8.409 -12.432 1.00 91.56 82 ALA A C 1
ATOM 592 O O . ALA A 1 82 ? 8.191 -8.787 -13.601 1.00 91.56 82 ALA A O 1
ATOM 593 N N . ASP A 1 83 ? 8.710 -9.064 -11.429 1.00 92.62 83 ASP A N 1
ATOM 594 C CA . ASP A 1 83 ? 9.490 -10.298 -11.604 1.00 92.62 83 ASP A CA 1
ATOM 595 C C . ASP A 1 83 ? 8.657 -11.442 -12.209 1.00 92.62 83 ASP A C 1
ATOM 597 O O . ASP A 1 83 ? 9.192 -12.336 -12.864 1.00 92.62 83 ASP A O 1
ATOM 601 N N . ASN A 1 84 ? 7.333 -11.396 -12.034 1.00 89.25 84 ASN A N 1
ATOM 602 C CA . ASN A 1 84 ? 6.377 -12.344 -12.607 1.00 89.25 84 ASN A CA 1
ATOM 603 C C . ASN A 1 84 ? 5.674 -11.807 -13.872 1.00 89.25 84 ASN A C 1
ATOM 605 O O . ASN A 1 84 ? 4.693 -12.393 -14.328 1.00 89.25 84 ASN A O 1
ATOM 609 N N . GLY A 1 85 ? 6.158 -10.702 -14.451 1.00 91.81 85 GLY A N 1
ATOM 610 C CA . GLY A 1 85 ? 5.628 -10.110 -15.684 1.00 91.81 85 GLY A CA 1
ATOM 611 C C . GLY A 1 85 ? 4.301 -9.361 -15.523 1.00 91.81 85 GLY A C 1
ATOM 612 O O . GLY A 1 85 ? 3.649 -9.049 -16.520 1.00 91.81 85 GLY A O 1
ATOM 613 N N . TRP A 1 86 ? 3.878 -9.078 -14.290 1.00 92.19 86 TRP A N 1
ATOM 614 C CA . TRP A 1 86 ? 2.684 -8.281 -14.034 1.00 92.19 86 TRP A CA 1
ATOM 615 C C . TRP A 1 86 ? 3.001 -6.785 -14.098 1.00 92.19 86 TRP A C 1
ATOM 617 O O . TRP A 1 86 ? 4.004 -6.309 -13.560 1.00 92.19 86 TRP A O 1
ATOM 627 N N . HIS A 1 87 ? 2.098 -6.024 -14.712 1.00 84.75 87 HIS A N 1
ATOM 628 C CA . HIS A 1 87 ? 2.181 -4.572 -14.814 1.00 84.75 87 HIS A CA 1
ATOM 629 C C . HIS A 1 87 ? 0.860 -3.934 -14.397 1.00 84.75 87 HIS A C 1
ATOM 631 O O . HIS A 1 87 ? -0.208 -4.523 -14.553 1.00 84.75 87 HIS A O 1
ATOM 637 N N . LEU A 1 88 ? 0.941 -2.701 -13.894 1.00 81.62 88 LEU A N 1
ATOM 638 C CA . LEU A 1 88 ? -0.249 -1.942 -13.537 1.00 81.62 88 LEU A CA 1
ATOM 639 C C . LEU A 1 88 ? -1.122 -1.717 -14.790 1.00 81.62 88 LEU A C 1
ATOM 641 O O . LEU A 1 88 ? -0.572 -1.347 -15.833 1.00 81.62 88 LEU A O 1
ATOM 645 N N . PRO A 1 89 ? -2.454 -1.893 -14.709 1.00 83.19 89 PRO A N 1
ATOM 646 C CA . PRO A 1 89 ? -3.337 -1.613 -15.836 1.00 83.19 89 PRO A CA 1
ATOM 647 C C . PRO A 1 89 ? -3.235 -0.150 -16.284 1.00 83.19 89 PRO A C 1
ATOM 649 O O . PRO A 1 89 ? -3.217 0.757 -15.451 1.00 83.19 89 PRO A O 1
ATOM 652 N N . VAL A 1 90 ? -3.186 0.074 -17.600 1.00 77.12 90 VAL A N 1
ATOM 653 C CA . VAL A 1 90 ? -3.155 1.416 -18.222 1.00 77.12 90 VAL A CA 1
ATOM 654 C C . VAL A 1 90 ? -4.529 1.888 -18.716 1.00 77.12 90 VAL A C 1
ATOM 656 O O . VAL A 1 90 ? -4.714 3.071 -18.982 1.00 77.12 90 VAL A O 1
ATOM 659 N N . GLU A 1 91 ? -5.490 0.969 -18.808 1.00 76.38 91 GLU A N 1
ATOM 660 C CA . GLU A 1 91 ? -6.880 1.201 -19.221 1.00 76.38 91 GLU A CA 1
ATOM 661 C C . GLU A 1 91 ? -7.794 1.448 -18.005 1.00 76.38 91 GLU A C 1
ATOM 663 O O . GLU A 1 91 ? -7.385 1.189 -16.865 1.00 76.38 91 GLU A O 1
ATOM 668 N N . PRO A 1 92 ? -9.045 1.916 -18.202 1.00 80.25 92 PRO A N 1
ATOM 669 C CA . PRO A 1 92 ? -10.027 1.969 -17.127 1.00 80.25 92 PRO A CA 1
ATO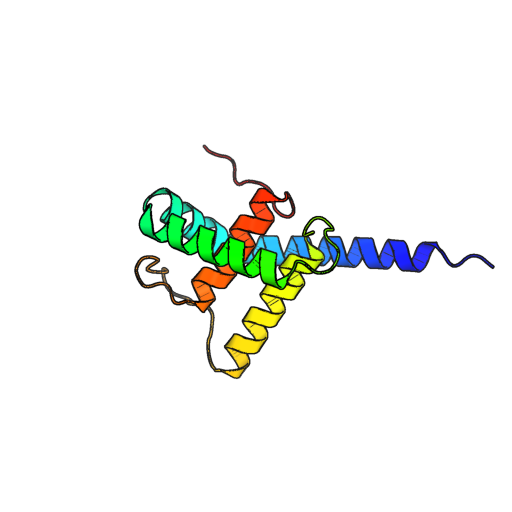M 670 C C . PRO A 1 92 ? -10.123 0.623 -16.400 1.00 80.25 92 PRO A C 1
ATOM 672 O O . PRO A 1 92 ? -10.380 -0.419 -17.000 1.00 80.25 92 PRO A O 1
ATOM 675 N N . ILE A 1 93 ? -9.890 0.650 -15.090 1.00 87.50 93 ILE A N 1
ATOM 676 C CA . ILE A 1 93 ? -9.872 -0.559 -14.268 1.00 87.50 93 ILE A CA 1
ATOM 677 C C . ILE A 1 93 ? -11.310 -1.026 -14.029 1.00 87.50 93 ILE A C 1
ATOM 679 O O . ILE A 1 93 ? -12.078 -0.374 -13.311 1.00 87.50 93 ILE A O 1
ATOM 683 N N . GLU A 1 94 ? -11.643 -2.209 -14.539 1.00 89.56 94 GLU A N 1
ATOM 684 C CA . GLU A 1 94 ? -12.852 -2.929 -14.146 1.00 89.56 94 GLU A CA 1
ATOM 685 C C . GLU A 1 94 ? -12.663 -3.564 -12.767 1.00 89.56 94 GLU A C 1
ATOM 687 O O . GLU A 1 94 ? -12.276 -4.716 -12.610 1.00 89.56 94 GLU A O 1
ATOM 692 N N . TRP A 1 95 ? -12.957 -2.787 -11.722 1.00 91.94 95 TRP A N 1
ATOM 693 C CA . TRP A 1 95 ? -12.745 -3.194 -10.326 1.00 91.94 95 TRP A CA 1
ATOM 694 C C . TRP A 1 95 ? -13.531 -4.433 -9.876 1.00 91.94 95 TRP A C 1
ATOM 696 O O . TRP A 1 95 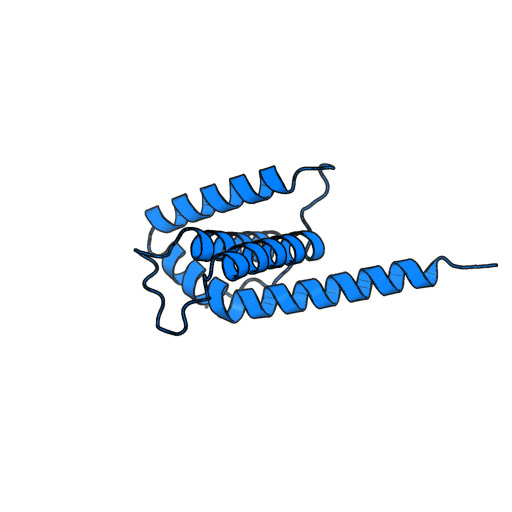? -13.285 -4.936 -8.784 1.00 91.94 95 TRP A O 1
ATOM 706 N N . ALA A 1 96 ? -14.513 -4.885 -10.660 1.00 85.69 96 ALA A N 1
ATOM 707 C CA . ALA A 1 96 ? -15.218 -6.137 -10.393 1.00 85.69 96 ALA A CA 1
ATOM 708 C C . ALA A 1 96 ? -14.318 -7.360 -10.640 1.00 85.69 96 ALA A C 1
ATOM 710 O O . ALA A 1 96 ? -14.423 -8.336 -9.905 1.00 85.69 96 ALA A O 1
ATOM 711 N N . ASP A 1 97 ? -13.400 -7.244 -11.600 1.00 88.62 97 ASP A N 1
ATOM 712 C CA . ASP A 1 97 ? -12.484 -8.299 -12.036 1.00 88.62 97 ASP A CA 1
ATOM 713 C C . ASP A 1 97 ? -11.024 -7.953 -11.695 1.00 88.62 97 ASP A C 1
ATOM 715 O O . ASP A 1 97 ? -10.088 -8.526 -12.252 1.00 88.62 97 ASP A O 1
ATOM 719 N N . ALA A 1 98 ? -10.818 -6.989 -10.787 1.00 92.56 98 ALA A N 1
ATOM 720 C CA . ALA A 1 98 ? -9.489 -6.576 -10.359 1.00 92.56 98 ALA A CA 1
ATOM 721 C C . ALA A 1 98 ? -8.722 -7.769 -9.787 1.00 92.56 98 ALA A C 1
ATOM 723 O O . ALA A 1 98 ? -9.181 -8.443 -8.860 1.00 92.56 98 ALA A O 1
ATOM 724 N N . ASP A 1 99 ? -7.532 -8.000 -10.331 1.00 92.69 99 ASP A N 1
ATOM 725 C CA . ASP A 1 99 ? -6.683 -9.080 -9.869 1.00 92.69 99 ASP A CA 1
ATOM 726 C C . ASP A 1 99 ? -6.192 -8.850 -8.430 1.00 92.69 99 ASP A C 1
ATOM 728 O O . ASP A 1 99 ? -6.247 -7.758 -7.851 1.00 92.69 99 ASP A O 1
ATOM 732 N N . TRP A 1 100 ? -5.679 -9.928 -7.845 1.00 92.94 100 TRP A N 1
ATOM 733 C CA . TRP A 1 100 ? -5.196 -9.939 -6.471 1.00 92.94 100 TRP A CA 1
ATOM 734 C C . TRP A 1 100 ? -4.105 -8.892 -6.202 1.00 92.94 100 TRP A C 1
ATOM 736 O O . TRP A 1 100 ? -4.066 -8.328 -5.107 1.00 92.94 100 TRP A O 1
ATOM 746 N N . MET A 1 101 ? -3.235 -8.616 -7.177 1.00 94.81 101 MET A N 1
ATOM 747 C CA . MET A 1 101 ? -2.123 -7.677 -7.040 1.00 94.81 101 MET A CA 1
ATOM 748 C C . MET A 1 101 ? -2.635 -6.238 -6.961 1.00 94.81 101 MET A C 1
ATOM 750 O O . MET A 1 101 ? -2.271 -5.480 -6.058 1.00 94.81 101 MET A O 1
ATOM 754 N N . LEU A 1 102 ? -3.559 -5.882 -7.850 1.00 95.50 102 LEU A N 1
ATOM 755 C CA . LEU A 1 102 ? -4.207 -4.579 -7.859 1.00 95.50 102 LEU A CA 1
ATOM 756 C C . LEU A 1 102 ? -5.013 -4.340 -6.577 1.00 95.50 102 LEU A C 1
ATOM 758 O O . LEU A 1 102 ? -4.923 -3.266 -5.977 1.00 95.50 102 LEU A O 1
ATOM 762 N N . LEU A 1 103 ? -5.738 -5.357 -6.102 1.00 97.00 103 LEU A N 1
ATOM 763 C CA . LEU A 1 103 ? -6.451 -5.307 -4.822 1.00 97.00 103 LEU A CA 1
ATOM 764 C C . LEU A 1 103 ? -5.494 -5.179 -3.627 1.00 97.00 103 LEU A C 1
ATOM 766 O O . LEU A 1 103 ? -5.794 -4.461 -2.670 1.00 97.00 103 LEU A O 1
ATOM 770 N N . ARG A 1 104 ? -4.311 -5.809 -3.685 1.00 97.50 104 ARG A N 1
ATOM 771 C CA . ARG A 1 104 ? -3.255 -5.664 -2.669 1.00 97.50 104 ARG A CA 1
ATOM 772 C C . ARG A 1 104 ? -2.747 -4.224 -2.598 1.00 97.50 104 ARG A C 1
ATOM 774 O O . ARG A 1 104 ? -2.626 -3.684 -1.500 1.00 97.50 104 ARG A O 1
ATOM 781 N N . LEU A 1 105 ? -2.493 -3.585 -3.739 1.00 97.62 105 LEU A N 1
ATOM 782 C CA . LEU A 1 105 ? -2.065 -2.182 -3.798 1.00 97.62 105 LEU A CA 1
ATOM 783 C C . LEU A 1 105 ? -3.175 -1.224 -3.348 1.00 97.62 105 LEU A C 1
ATOM 785 O O . LEU A 1 105 ? -2.908 -0.291 -2.587 1.00 97.62 105 LEU A O 1
ATOM 789 N N . LEU A 1 106 ? -4.428 -1.491 -3.724 1.00 97.62 106 LEU A N 1
ATOM 790 C CA . LEU A 1 106 ? -5.577 -0.730 -3.236 1.00 97.62 106 LEU A CA 1
ATOM 791 C C . LEU A 1 106 ? -5.708 -0.816 -1.704 1.00 97.62 106 LEU A C 1
ATOM 793 O O . LEU A 1 106 ? -5.986 0.190 -1.048 1.00 97.62 106 LEU A O 1
ATOM 797 N N . ALA A 1 107 ? -5.448 -1.984 -1.111 1.00 97.88 107 ALA A N 1
ATOM 798 C CA . ALA A 1 107 ? -5.442 -2.157 0.342 1.00 97.88 107 ALA A CA 1
ATOM 799 C C . ALA A 1 107 ? -4.340 -1.338 1.028 1.00 97.88 107 ALA A C 1
ATOM 801 O O . ALA A 1 107 ? -4.556 -0.810 2.121 1.00 97.88 107 ALA A O 1
ATOM 802 N N . VAL A 1 108 ? -3.180 -1.156 0.385 1.00 97.94 108 VAL A N 1
ATOM 803 C CA . VAL A 1 108 ? -2.152 -0.230 0.887 1.00 97.94 108 VAL A CA 1
ATOM 804 C C . VAL A 1 108 ? -2.669 1.210 0.885 1.00 97.94 108 VAL A C 1
ATOM 806 O O . VAL A 1 108 ? -2.477 1.916 1.877 1.00 97.94 108 VAL A O 1
ATOM 809 N N . CYS A 1 109 ? -3.357 1.648 -0.174 1.00 97.62 109 CYS A N 1
ATOM 810 C CA . CYS A 1 109 ? -3.968 2.980 -0.224 1.00 97.62 109 CYS A CA 1
ATOM 811 C C . CYS A 1 109 ? -4.990 3.188 0.901 1.00 97.62 109 CYS A C 1
ATOM 813 O O . CYS A 1 109 ? -4.948 4.217 1.580 1.00 97.62 109 CYS A O 1
ATOM 815 N N . ASP A 1 110 ? -5.868 2.211 1.138 1.00 96.69 110 ASP A N 1
ATOM 816 C CA . ASP A 1 110 ? -6.830 2.239 2.244 1.00 96.69 110 ASP A CA 1
ATOM 817 C C . ASP A 1 110 ? -6.125 2.390 3.606 1.00 96.69 110 ASP A C 1
ATOM 819 O O . ASP A 1 110 ? -6.443 3.292 4.386 1.00 96.69 110 ASP A O 1
ATOM 823 N N . LEU A 1 111 ? -5.092 1.584 3.870 1.00 95.75 111 LEU A N 1
ATOM 824 C CA . LEU A 1 111 ? -4.292 1.665 5.095 1.00 95.75 111 LEU A CA 1
ATOM 825 C C . LEU A 1 111 ? -3.557 3.004 5.239 1.00 95.75 111 LEU A C 1
ATOM 827 O O . LEU A 1 111 ? -3.515 3.577 6.334 1.00 95.75 111 LEU A O 1
ATOM 831 N N . ALA A 1 112 ? -3.002 3.531 4.150 1.00 95.75 112 ALA A N 1
ATOM 832 C CA . ALA A 1 112 ? -2.313 4.816 4.134 1.00 95.75 112 ALA A CA 1
ATOM 833 C C . ALA A 1 112 ? -3.276 5.974 4.438 1.00 95.75 112 ALA A C 1
ATOM 835 O O . ALA A 1 112 ? -2.930 6.894 5.183 1.00 95.75 112 ALA A O 1
ATOM 836 N N . GLN A 1 113 ? -4.508 5.904 3.932 1.00 94.31 113 GLN A N 1
ATOM 837 C CA . GLN A 1 113 ? -5.550 6.881 4.232 1.00 94.31 113 GLN A CA 1
ATOM 838 C C . GLN A 1 113 ? -6.058 6.755 5.679 1.00 94.31 113 GLN A C 1
ATOM 840 O O . GLN A 1 113 ? -6.212 7.765 6.370 1.00 94.31 113 GLN A O 1
ATOM 845 N N . ARG A 1 114 ? -6.294 5.531 6.176 1.00 92.31 114 ARG A N 1
ATOM 846 C CA . ARG A 1 114 ? -6.754 5.280 7.557 1.00 92.31 114 ARG A CA 1
ATOM 847 C C . ARG A 1 114 ? -5.718 5.696 8.607 1.00 92.31 114 ARG A C 1
ATOM 849 O O . ARG A 1 114 ? -6.107 6.142 9.682 1.00 92.31 114 ARG A O 1
ATOM 856 N N . SER A 1 115 ? -4.426 5.585 8.293 1.00 90.00 115 SER A N 1
ATOM 857 C CA . SER A 1 115 ? -3.313 5.970 9.178 1.00 90.00 115 SER A CA 1
ATOM 858 C C . SER A 1 115 ? -2.914 7.452 9.096 1.00 90.00 115 SER A C 1
ATOM 860 O O . SER A 1 115 ? -2.113 7.907 9.910 1.00 90.00 115 SER A O 1
ATOM 862 N N . GLY A 1 116 ? -3.440 8.216 8.129 1.00 89.75 116 GLY A N 1
ATOM 863 C CA . GLY A 1 116 ? -3.036 9.608 7.886 1.00 89.75 116 GLY A CA 1
ATOM 864 C C . GLY A 1 116 ? -1.665 9.756 7.205 1.00 89.75 116 GLY A C 1
ATOM 865 O O . GLY A 1 116 ? -1.078 10.845 7.200 1.00 89.75 116 GLY A O 1
ATOM 866 N N . ALA A 1 117 ? -1.129 8.673 6.631 1.00 87.94 117 ALA A N 1
ATOM 867 C CA . ALA A 1 117 ? 0.059 8.723 5.779 1.00 87.94 117 ALA A CA 1
ATOM 868 C C . ALA A 1 117 ? -0.219 9.502 4.482 1.00 87.94 117 ALA A C 1
ATOM 870 O O . ALA A 1 117 ? 0.645 10.245 4.015 1.00 87.94 117 ALA A O 1
ATOM 871 N N . VAL A 1 118 ? -1.447 9.396 3.967 1.00 87.94 118 VAL A N 1
ATOM 872 C CA . VAL A 1 118 ? -1.974 10.188 2.849 1.00 87.94 118 VAL A CA 1
ATOM 873 C C . VAL A 1 118 ? -3.223 10.934 3.315 1.00 87.94 118 VAL A C 1
ATOM 875 O O . VAL A 1 118 ? -3.971 10.442 4.164 1.00 87.94 118 VAL A O 1
ATOM 878 N N . ALA A 1 119 ? -3.444 12.138 2.784 1.00 80.75 119 ALA A N 1
ATOM 879 C CA . ALA A 1 119 ? -4.640 12.913 3.086 1.00 80.75 119 ALA A CA 1
ATOM 880 C C . ALA A 1 119 ? -5.909 12.131 2.707 1.00 80.75 119 ALA A C 1
ATOM 882 O O . ALA A 1 119 ? -5.973 11.471 1.668 1.00 80.75 119 ALA A O 1
ATOM 883 N N . ARG A 1 120 ? -6.946 12.222 3.545 1.00 72.50 120 ARG A N 1
ATOM 884 C CA . ARG A 1 120 ? -8.286 11.778 3.151 1.00 72.50 120 ARG A CA 1
ATOM 885 C C . ARG A 1 120 ? -8.772 12.686 2.032 1.00 72.50 120 ARG A C 1
ATOM 887 O O . ARG A 1 120 ? -8.844 13.896 2.229 1.00 72.50 120 ARG A O 1
ATOM 894 N N . VAL A 1 121 ? -9.114 12.104 0.886 1.00 61.06 121 VAL A N 1
ATOM 895 C CA . VAL A 1 121 ? -9.834 12.840 -0.156 1.00 61.06 121 VAL A CA 1
ATOM 896 C C . VAL A 1 121 ? -11.153 13.292 0.472 1.00 61.06 121 VAL A C 1
ATOM 898 O O . VAL A 1 121 ? -11.897 12.473 1.017 1.00 61.06 121 VAL A O 1
ATOM 901 N N . GLY A 1 122 ? -11.377 14.606 0.513 1.00 51.06 122 GLY A N 1
ATOM 902 C CA . GLY A 1 122 ? -12.572 15.188 1.111 1.00 51.06 122 GLY A CA 1
ATOM 903 C C . GLY A 1 122 ? -13.822 14.615 0.450 1.00 51.06 122 GLY A C 1
ATOM 904 O O . GLY A 1 122 ? -13.897 14.536 -0.773 1.00 51.06 122 GLY A O 1
ATOM 905 N N . ARG A 1 123 ? -14.798 14.197 1.263 1.00 43.28 123 ARG A N 1
ATOM 906 C CA . ARG A 1 123 ? -16.158 13.961 0.773 1.00 43.28 123 ARG A CA 1
ATOM 907 C C . ARG A 1 123 ? -16.711 15.320 0.345 1.00 43.28 123 ARG A C 1
ATOM 909 O O . ARG A 1 123 ? -16.908 16.167 1.214 1.00 43.28 123 ARG A O 1
ATOM 916 N N . HIS A 1 124 ? -16.860 15.527 -0.959 1.00 37.75 124 HIS A N 1
ATOM 917 C CA . HIS A 1 124 ? -17.697 16.595 -1.499 1.00 37.75 124 HIS A CA 1
ATOM 918 C C . HIS A 1 124 ? -19.167 16.209 -1.349 1.00 37.75 124 HIS A C 1
ATOM 920 O O . HIS A 1 124 ? -19.471 15.010 -1.555 1.00 37.75 124 HIS A O 1
#

Mean predicted aligned error: 5.54 Å